Protein AF-A0A955AQW8-F1 (afdb_monomer_lite)

Foldseek 3Di:
DPPQCAPVNLQVCCVPPLVQAALQNLVSPSANEVVQVCQLVVLVQEVPPDALCDDSNNQCSSVRSGHYPVSVVSRVVVVRYVPRPPPCPVVNVVVVVVPDDDDPFDDPVPRDTDPDDDDD

Radius of gyration: 21.15 Å; chains: 1; bounding box: 51×47×53 Å

pLDDT: mean 74.31, std 20.17, range [37.44, 98.31]

Secondary structure (DSSP, 8-state):
------HHHHHHHHHHHSSSPPTT-SS-SS-BSHHHHHHHHHHT-TT---TT---GGGT--SSSS--SHHHHHHHHHTT-BT-------HHHHHHHHHHS---TT--TTT--PPPPPPP-

Structure (mmCIF, N/CA/C/O backbone):
data_AF-A0A955AQW8-F1
#
_entry.id   AF-A0A955AQW8-F1
#
loop_
_atom_site.group_PDB
_atom_site.id
_atom_site.type_symbol
_atom_site.label_atom_id
_atom_site.label_alt_id
_atom_site.label_comp_id
_atom_site.label_asym_id
_atom_site.label_entity_id
_atom_site.label_seq_id
_atom_site.pdbx_PDB_ins_code
_atom_site.Cartn_x
_atom_site.Cartn_y
_atom_site.Cartn_z
_atom_site.occupancy
_atom_site.B_iso_or_equiv
_atom_site.auth_seq_id
_atom_site.auth_comp_id
_atom_site.auth_asym_id
_atom_site.auth_atom_id
_atom_site.pdbx_PDB_model_num
ATOM 1 N N . ALA A 1 1 ? 10.328 -7.147 23.259 1.00 37.44 1 ALA A N 1
ATOM 2 C CA . ALA A 1 1 ? 10.698 -7.211 21.837 1.00 37.44 1 ALA A CA 1
ATOM 3 C C . ALA A 1 1 ? 9.592 -6.485 21.097 1.00 37.44 1 ALA A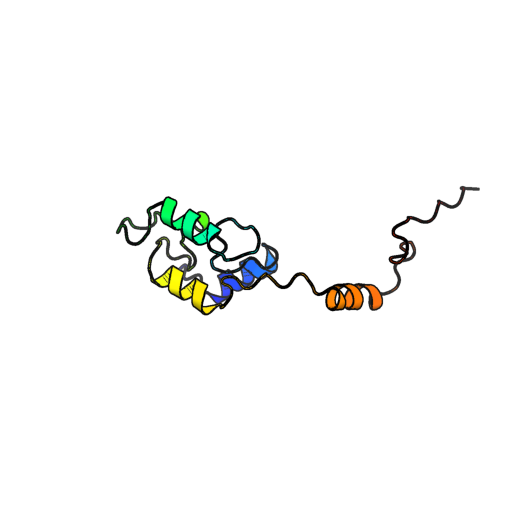 C 1
ATOM 5 O O . ALA A 1 1 ? 8.5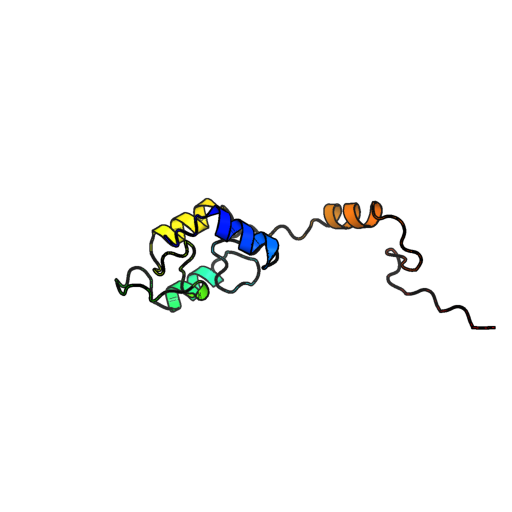41 -7.067 20.883 1.00 37.44 1 ALA A O 1
ATOM 6 N N . SER A 1 2 ? 9.752 -5.176 20.927 1.00 42.44 2 SER A N 1
ATOM 7 C CA . SER A 1 2 ? 8.816 -4.311 20.209 1.00 42.44 2 SER A CA 1
ATOM 8 C C . SER A 1 2 ? 9.009 -4.580 18.720 1.00 42.44 2 SER A C 1
ATOM 10 O O . SER A 1 2 ? 10.095 -4.351 18.193 1.00 42.44 2 SER A O 1
ATOM 12 N N . GLY A 1 3 ? 7.998 -5.192 18.104 1.00 45.47 3 GLY A N 1
ATOM 13 C CA . GLY A 1 3 ? 7.949 -5.561 16.692 1.00 45.47 3 GLY A CA 1
ATOM 14 C C . GLY A 1 3 ? 7.610 -4.371 15.806 1.00 45.47 3 GLY A C 1
ATOM 15 O O . GLY A 1 3 ? 6.722 -4.475 14.975 1.00 45.47 3 GLY A O 1
ATOM 16 N N . ASP A 1 4 ? 8.310 -3.256 15.998 1.00 46.31 4 ASP A N 1
ATOM 17 C CA . ASP A 1 4 ? 8.186 -2.104 15.115 1.00 46.31 4 ASP A CA 1
ATOM 18 C C . ASP A 1 4 ? 9.030 -2.414 13.874 1.00 46.31 4 ASP A C 1
ATOM 20 O O . ASP A 1 4 ? 10.221 -2.087 13.808 1.00 46.31 4 ASP A O 1
ATOM 24 N N . VAL A 1 5 ? 8.439 -3.127 12.913 1.00 51.44 5 VAL A N 1
ATOM 25 C CA . VAL A 1 5 ? 9.008 -3.284 11.573 1.00 51.44 5 VAL A CA 1
ATOM 26 C C . VAL A 1 5 ? 8.901 -1.916 10.904 1.00 51.44 5 VAL A C 1
ATOM 28 O O . VAL A 1 5 ? 7.939 -1.581 10.229 1.00 51.44 5 VAL A O 1
ATOM 31 N N . PHE A 1 6 ? 9.879 -1.058 11.178 1.00 54.62 6 PHE A N 1
ATOM 32 C CA . PHE A 1 6 ? 9.994 0.246 10.543 1.00 54.62 6 PHE A CA 1
ATOM 33 C C . PHE A 1 6 ? 10.061 0.061 9.016 1.00 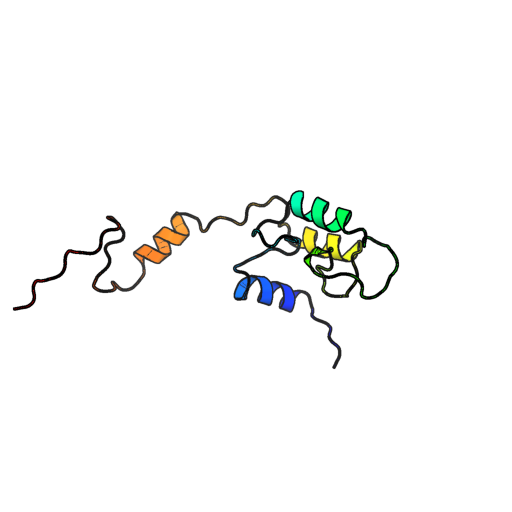54.62 6 PHE A C 1
ATOM 35 O O . PHE A 1 6 ? 10.814 -0.783 8.539 1.00 54.62 6 PHE A O 1
ATOM 42 N N . ALA A 1 7 ? 9.357 0.909 8.255 1.00 52.78 7 ALA A N 1
ATOM 43 C CA . ALA A 1 7 ? 9.375 1.015 6.785 1.00 52.78 7 ALA A CA 1
ATOM 44 C C . ALA A 1 7 ? 10.700 0.652 6.051 1.00 52.78 7 ALA A C 1
ATOM 46 O O . ALA A 1 7 ? 10.630 0.013 4.999 1.00 52.78 7 ALA A O 1
ATOM 47 N N . PRO A 1 8 ? 11.916 0.993 6.543 1.00 55.25 8 PRO A N 1
ATOM 48 C CA . PRO A 1 8 ? 13.172 0.485 5.979 1.00 55.25 8 PRO A CA 1
ATOM 49 C C . PRO A 1 8 ? 13.279 -1.047 5.876 1.00 55.25 8 PRO A C 1
ATOM 51 O O . PRO A 1 8 ? 13.855 -1.535 4.905 1.00 55.25 8 PRO A O 1
ATOM 54 N N . ASP A 1 9 ? 12.735 -1.817 6.818 1.00 64.69 9 ASP A N 1
ATOM 55 C CA . ASP A 1 9 ? 12.789 -3.286 6.792 1.00 64.69 9 ASP A CA 1
ATOM 56 C C . ASP A 1 9 ? 11.838 -3.864 5.731 1.00 64.69 9 ASP A C 1
ATOM 58 O O . ASP A 1 9 ? 12.253 -4.686 4.917 1.00 64.69 9 ASP A O 1
ATOM 62 N N . VAL A 1 10 ? 10.618 -3.323 5.617 1.00 68.38 10 VAL A N 1
ATOM 63 C CA . VAL A 1 10 ? 9.670 -3.687 4.544 1.00 68.38 10 VAL A CA 1
ATOM 64 C C . VAL A 1 10 ? 10.290 -3.429 3.172 1.00 68.38 10 VAL A C 1
ATOM 66 O O . VAL A 1 10 ? 10.357 -4.334 2.345 1.00 68.38 10 VAL A O 1
ATOM 69 N N . THR A 1 11 ? 10.848 -2.235 2.938 1.00 66.88 11 THR A N 1
ATOM 70 C CA . THR A 1 11 ? 11.505 -1.937 1.650 1.00 66.88 11 THR A CA 1
ATOM 71 C C . THR A 1 11 ? 12.699 -2.851 1.361 1.00 66.88 11 THR A C 1
ATOM 73 O O . THR A 1 11 ? 12.910 -3.233 0.213 1.00 66.88 11 THR A O 1
ATOM 76 N N . THR A 1 12 ? 13.448 -3.257 2.393 1.00 63.78 12 THR A N 1
ATOM 77 C CA . THR A 1 12 ? 14.573 -4.193 2.250 1.00 63.78 12 THR A CA 1
ATOM 78 C C . THR A 1 12 ? 14.083 -5.603 1.911 1.00 63.78 12 THR A C 1
ATOM 80 O O . THR A 1 12 ? 14.686 -6.281 1.079 1.00 63.78 12 THR A O 1
ATOM 83 N N . TYR A 1 13 ? 12.985 -6.051 2.523 1.00 68.25 13 TYR A N 1
ATOM 84 C CA . TYR A 1 13 ? 12.397 -7.360 2.254 1.00 68.25 13 TYR A CA 1
ATOM 85 C C . TYR A 1 13 ? 11.827 -7.449 0.833 1.00 68.25 13 TYR A C 1
ATOM 87 O O . TYR A 1 13 ? 12.100 -8.415 0.117 1.00 68.25 13 TYR A O 1
ATOM 95 N N . LEU A 1 14 ? 11.099 -6.417 0.401 1.00 68.88 14 LEU A N 1
ATOM 96 C CA . LEU A 1 14 ? 10.524 -6.338 -0.941 1.00 68.88 14 LEU A CA 1
ATOM 97 C C . LEU A 1 14 ? 11.602 -6.336 -2.042 1.00 68.88 14 LEU A C 1
ATOM 99 O O . LEU A 1 14 ? 11.478 -7.063 -3.031 1.00 68.88 14 LEU A O 1
ATOM 103 N N . ASP A 1 15 ? 12.687 -5.580 -1.849 1.00 68.88 15 ASP A N 1
ATOM 104 C CA . ASP A 1 15 ? 13.814 -5.520 -2.791 1.00 68.88 15 ASP A CA 1
ATOM 105 C C . ASP A 1 15 ? 14.579 -6.855 -2.862 1.00 68.88 15 ASP A C 1
ATOM 107 O O . ASP A 1 15 ? 14.856 -7.369 -3.946 1.00 68.88 15 ASP A O 1
ATOM 111 N N . HIS A 1 16 ? 14.876 -7.464 -1.709 1.00 55.41 16 HIS A N 1
ATOM 112 C CA . HIS A 1 16 ? 15.759 -8.631 -1.639 1.00 55.41 16 HIS A CA 1
ATOM 113 C C . HIS A 1 16 ? 15.038 -9.962 -1.916 1.00 55.41 16 HIS A C 1
ATOM 115 O O . HIS A 1 16 ? 15.608 -10.840 -2.566 1.00 55.41 16 HIS A O 1
ATOM 121 N N . PHE A 1 17 ? 13.802 -10.142 -1.438 1.00 59.34 17 PHE A N 1
ATOM 122 C CA . PHE A 1 17 ? 13.104 -11.435 -1.501 1.00 59.34 17 PHE A CA 1
ATOM 123 C C . PHE A 1 17 ? 11.995 -11.496 -2.550 1.00 59.34 17 PHE A C 1
ATOM 125 O O . PHE A 1 17 ? 11.763 -12.572 -3.101 1.00 59.34 17 PHE A O 1
ATOM 132 N N . LEU A 1 18 ? 11.343 -10.370 -2.861 1.00 62.44 18 LEU A N 1
ATOM 133 C CA . LEU A 1 18 ? 10.220 -10.318 -3.810 1.00 62.44 18 LEU A CA 1
ATOM 134 C C . LEU A 1 18 ? 10.581 -9.656 -5.148 1.00 62.44 18 LEU A C 1
ATOM 136 O O . LEU A 1 18 ? 9.706 -9.370 -5.958 1.00 62.44 18 LEU A O 1
ATOM 140 N N . GLY A 1 19 ? 11.873 -9.451 -5.415 1.00 62.28 19 GLY A N 1
ATOM 141 C CA . GLY A 1 19 ? 12.350 -8.987 -6.719 1.00 62.28 19 GLY A CA 1
ATOM 142 C C . GLY A 1 19 ? 11.976 -7.540 -7.045 1.00 62.28 19 GLY A C 1
ATOM 143 O O . GLY A 1 19 ? 11.879 -7.203 -8.225 1.00 62.28 19 GLY A O 1
ATOM 144 N N . GLY A 1 20 ? 11.784 -6.698 -6.024 1.00 63.50 20 GLY A N 1
ATOM 145 C CA . GLY A 1 20 ? 11.459 -5.282 -6.194 1.00 63.50 20 GLY A CA 1
ATOM 146 C C . GLY A 1 20 ? 9.963 -4.977 -6.268 1.00 63.50 20 GLY A C 1
ATOM 147 O O . GLY A 1 20 ? 9.602 -3.953 -6.847 1.00 63.50 20 GLY A O 1
ATOM 148 N N . ALA A 1 21 ? 9.105 -5.835 -5.701 1.00 68.69 21 ALA A N 1
ATOM 149 C CA . ALA A 1 21 ? 7.699 -5.499 -5.470 1.00 68.69 21 ALA A CA 1
ATOM 150 C C . ALA A 1 21 ? 7.588 -4.148 -4.735 1.00 68.69 21 ALA A C 1
ATOM 152 O O . ALA A 1 21 ? 8.396 -3.827 -3.861 1.00 68.69 21 ALA A O 1
ATOM 153 N N . SER A 1 22 ? 6.624 -3.313 -5.113 1.00 81.19 22 SER A N 1
ATOM 154 C CA . SER A 1 22 ? 6.431 -1.999 -4.491 1.00 81.19 22 SER A CA 1
ATOM 155 C C . SER A 1 22 ? 5.484 -2.081 -3.299 1.00 81.19 22 SER A C 1
ATOM 157 O O . SER A 1 22 ? 4.560 -2.887 -3.293 1.00 81.19 22 SER A O 1
ATOM 159 N N . ILE A 1 23 ? 5.647 -1.192 -2.315 1.00 88.62 23 ILE A N 1
ATOM 160 C CA . ILE A 1 23 ? 4.588 -0.961 -1.321 1.00 88.62 23 ILE A CA 1
ATOM 161 C C . ILE A 1 23 ? 3.313 -0.564 -2.084 1.00 88.62 23 ILE A C 1
ATOM 163 O O . ILE A 1 23 ? 3.363 0.347 -2.913 1.00 88.62 23 ILE A O 1
ATOM 167 N N . GLY A 1 24 ? 2.208 -1.271 -1.833 1.00 92.12 24 GLY A N 1
ATOM 168 C CA . GLY A 1 24 ? 0.956 -1.131 -2.583 1.00 92.12 24 GLY A CA 1
ATOM 169 C C . GLY A 1 24 ? 0.649 -2.261 -3.577 1.00 92.12 24 GLY A C 1
ATOM 170 O O . GLY A 1 24 ? -0.484 -2.355 -4.032 1.00 92.12 24 GLY A O 1
ATOM 171 N N . ASP A 1 25 ? 1.618 -3.120 -3.905 1.00 93.06 25 ASP A N 1
ATOM 172 C CA . ASP A 1 25 ? 1.451 -4.279 -4.803 1.00 93.06 25 ASP A CA 1
ATOM 173 C C . ASP A 1 25 ? 0.796 -5.451 -4.047 1.00 93.06 25 ASP A C 1
ATOM 175 O O . ASP A 1 25 ? 1.468 -6.342 -3.524 1.00 93.06 25 ASP A O 1
ATOM 179 N N . ALA A 1 26 ? -0.526 -5.400 -3.895 1.00 94.25 26 ALA A N 1
ATOM 180 C CA . ALA A 1 26 ? -1.303 -6.345 -3.094 1.00 94.25 26 ALA A CA 1
ATOM 181 C C . ALA A 1 26 ? -1.379 -7.733 -3.735 1.00 94.25 26 ALA A C 1
ATOM 183 O O . ALA A 1 26 ? -1.454 -8.737 -3.024 1.00 94.25 26 ALA A O 1
ATOM 184 N N . ASN A 1 27 ? -1.380 -7.800 -5.069 1.00 92.81 27 ASN A N 1
ATOM 185 C CA . ASN A 1 27 ? -1.462 -9.063 -5.800 1.00 92.81 27 ASN A CA 1
ATOM 186 C C . ASN A 1 27 ? -0.077 -9.674 -6.123 1.00 92.81 27 ASN A C 1
ATOM 188 O O . ASN A 1 27 ? -0.022 -10.795 -6.643 1.00 92.81 27 ASN A O 1
ATOM 192 N N . LEU A 1 28 ? 1.010 -8.975 -5.769 1.00 89.88 28 LEU A N 1
ATOM 193 C CA . LEU A 1 28 ? 2.409 -9.348 -5.990 1.00 89.88 28 LEU A CA 1
ATOM 194 C C . LEU A 1 28 ? 2.751 -9.573 -7.472 1.00 89.88 28 LEU A C 1
ATOM 196 O O . LEU A 1 28 ?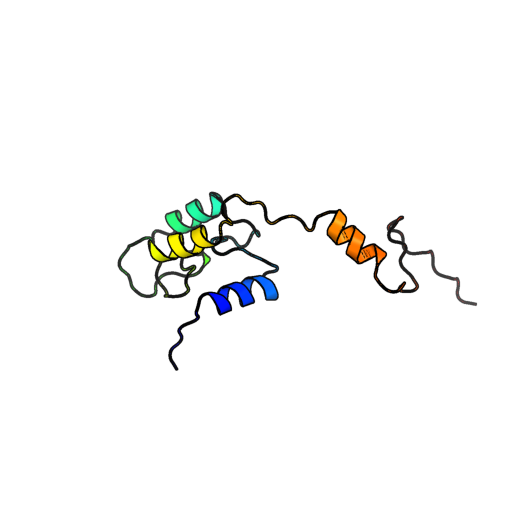 3.558 -10.449 -7.807 1.00 89.88 28 LEU A O 1
ATOM 200 N N . ASP A 1 29 ? 2.137 -8.804 -8.373 1.00 87.12 29 ASP A N 1
ATOM 201 C CA . ASP A 1 29 ? 2.406 -8.858 -9.814 1.00 87.12 29 ASP A CA 1
ATOM 202 C C . ASP A 1 29 ? 3.570 -7.951 -10.256 1.00 87.12 29 ASP A C 1
ATOM 204 O O . ASP A 1 29 ? 3.969 -7.946 -11.431 1.00 87.12 29 ASP A O 1
ATOM 208 N N . GLY A 1 30 ? 4.180 -7.246 -9.301 1.00 85.94 30 GLY A N 1
ATOM 209 C CA . GLY A 1 30 ? 5.296 -6.335 -9.505 1.00 85.94 30 GLY A CA 1
ATOM 210 C C . GLY A 1 30 ? 4.858 -4.927 -9.895 1.00 85.94 30 GLY A C 1
ATOM 211 O O . GLY A 1 30 ? 5.702 -4.149 -10.360 1.00 85.94 30 GLY A O 1
ATOM 212 N N . ARG A 1 31 ? 3.571 -4.588 -9.776 1.00 87.75 31 ARG A N 1
ATOM 213 C CA . ARG A 1 31 ? 3.017 -3.266 -10.078 1.00 87.75 31 ARG A CA 1
ATOM 214 C C . ARG A 1 31 ? 2.122 -2.836 -8.925 1.00 87.75 31 ARG A C 1
ATOM 216 O O . ARG A 1 31 ? 1.363 -3.624 -8.401 1.00 87.75 31 ARG A O 1
ATOM 223 N N . PHE A 1 32 ? 2.196 -1.559 -8.562 1.00 91.94 32 PHE A N 1
ATOM 224 C CA . PHE A 1 32 ? 1.159 -0.934 -7.750 1.00 91.94 32 PHE A CA 1
ATOM 225 C C . PHE A 1 32 ? 0.223 -0.157 -8.678 1.00 91.94 32 PHE A C 1
ATOM 227 O O . PHE A 1 32 ? 0.582 0.914 -9.184 1.00 91.94 32 PHE A O 1
ATOM 234 N N . ASP A 1 33 ? -0.967 -0.690 -8.940 1.00 93.44 33 ASP A N 1
ATOM 235 C CA . ASP A 1 33 ? -1.967 -0.055 -9.791 1.00 93.44 33 ASP A CA 1
ATOM 236 C C . ASP A 1 33 ? -3.411 -0.196 -9.268 1.00 93.44 33 ASP A C 1
ATOM 238 O O . ASP A 1 33 ? -3.678 -0.411 -8.085 1.00 93.44 33 ASP A O 1
ATOM 242 N N . SER A 1 34 ? -4.391 0.087 -10.128 1.00 96.00 34 SER A N 1
ATOM 243 C CA . SER A 1 34 ? -5.801 0.054 -9.735 1.00 96.00 34 SER A CA 1
ATOM 244 C C . SER A 1 34 ? -6.301 -1.357 -9.411 1.00 96.00 34 SER A C 1
ATOM 246 O O . SER A 1 34 ? -7.298 -1.473 -8.701 1.00 96.00 34 SER A O 1
ATOM 248 N N . ALA A 1 35 ? -5.660 -2.411 -9.922 1.00 96.12 35 ALA A N 1
ATOM 249 C CA . ALA A 1 35 ? -6.002 -3.790 -9.601 1.00 96.12 35 ALA A CA 1
ATOM 250 C C . ALA A 1 35 ? -5.754 -4.087 -8.118 1.00 96.12 35 ALA A C 1
ATOM 252 O O . ALA A 1 35 ? -6.618 -4.694 -7.485 1.00 96.12 35 ALA A O 1
ATOM 253 N N . ASP A 1 36 ? -4.656 -3.582 -7.549 1.00 96.75 36 ASP A N 1
ATOM 254 C CA . ASP A 1 36 ? -4.355 -3.713 -6.119 1.00 96.75 36 ASP A CA 1
ATOM 255 C C . ASP A 1 36 ? -5.381 -2.989 -5.262 1.00 96.75 36 ASP A C 1
ATOM 257 O O . ASP A 1 36 ? -5.933 -3.560 -4.326 1.00 96.75 36 ASP A O 1
ATOM 261 N N . LEU A 1 37 ? -5.711 -1.746 -5.628 1.00 97.44 37 LEU A N 1
ATOM 262 C CA . LEU A 1 37 ? -6.717 -0.967 -4.908 1.00 97.44 37 LEU A CA 1
ATOM 263 C C . LEU A 1 37 ? -8.085 -1.659 -4.939 1.00 97.44 37 LEU A C 1
ATOM 265 O O . LEU A 1 37 ? -8.762 -1.753 -3.917 1.00 97.44 37 LEU A O 1
ATOM 269 N N . VAL A 1 38 ? -8.502 -2.179 -6.097 1.00 98.00 38 VAL A N 1
ATOM 270 C CA . VAL A 1 38 ? -9.755 -2.937 -6.204 1.00 98.00 38 VAL A CA 1
ATOM 271 C C . VAL A 1 38 ? -9.703 -4.204 -5.350 1.00 98.00 38 VAL A C 1
ATOM 273 O O . VAL A 1 38 ? -10.704 -4.516 -4.704 1.00 98.00 38 VAL A O 1
ATOM 276 N N . LEU A 1 39 ? -8.571 -4.913 -5.322 1.00 97.81 39 LEU A N 1
ATOM 277 C CA . LEU A 1 39 ? -8.384 -6.113 -4.508 1.00 97.81 39 LEU A CA 1
ATOM 278 C C . LEU A 1 39 ? -8.594 -5.808 -3.016 1.00 97.81 39 LEU A C 1
ATOM 280 O O . LEU A 1 39 ? -9.489 -6.394 -2.402 1.00 97.81 39 LEU A O 1
ATOM 284 N N . VAL A 1 40 ? -7.853 -4.844 -2.462 1.00 97.81 40 VAL A N 1
ATOM 285 C CA . VAL A 1 40 ? -7.888 -4.532 -1.020 1.00 97.81 40 VAL A CA 1
ATOM 286 C C . VAL A 1 40 ? -9.227 -3.930 -0.584 1.00 97.81 40 VAL A C 1
ATOM 288 O O . VAL A 1 40 ? -9.784 -4.320 0.441 1.00 97.81 40 VAL A O 1
ATOM 291 N N . PHE A 1 41 ? -9.845 -3.065 -1.398 1.00 98.31 41 PHE A N 1
ATOM 292 C CA . PHE A 1 41 ? -11.178 -2.538 -1.074 1.00 98.31 41 PHE A CA 1
ATOM 293 C C . PHE A 1 41 ? -12.279 -3.597 -1.185 1.00 98.31 41 PHE A C 1
ATOM 295 O O . PHE A 1 41 ? -13.280 -3.513 -0.473 1.00 98.31 41 PHE A O 1
ATOM 302 N N . THR A 1 42 ? -12.108 -4.613 -2.036 1.00 98.06 42 THR A N 1
ATOM 303 C CA . THR A 1 42 ? -13.048 -5.743 -2.109 1.00 98.06 42 THR A CA 1
ATOM 304 C C . THR A 1 42 ? -12.932 -6.658 -0.887 1.00 98.06 42 THR A C 1
ATOM 306 O O . THR A 1 42 ? -13.928 -7.275 -0.508 1.00 98.06 42 THR A O 1
ATOM 309 N N . ALA A 1 43 ? -11.764 -6.717 -0.235 1.00 96.31 43 ALA A N 1
ATOM 310 C CA . ALA A 1 43 ? -11.589 -7.449 1.022 1.00 96.31 43 ALA A CA 1
ATOM 311 C C . ALA A 1 43 ? -12.402 -6.837 2.181 1.00 96.31 43 ALA A C 1
ATOM 313 O O . ALA A 1 43 ? -12.821 -7.564 3.079 1.00 96.31 43 ALA A O 1
ATOM 314 N N . GLY A 1 44 ? -12.685 -5.529 2.127 1.00 96.31 44 GLY A N 1
ATOM 315 C CA . GLY A 1 44 ? -13.628 -4.857 3.026 1.00 96.31 44 GLY A CA 1
ATOM 316 C C . GLY A 1 44 ? -13.086 -4.494 4.413 1.00 96.31 44 GLY A C 1
ATOM 317 O O . GLY A 1 44 ? -13.891 -4.162 5.275 1.00 96.31 44 GLY A O 1
ATOM 318 N N . GLY A 1 45 ? -11.764 -4.544 4.618 1.00 96.00 45 GLY A N 1
ATOM 319 C CA . GLY A 1 45 ? -11.110 -4.203 5.892 1.00 96.00 45 GLY A CA 1
ATOM 320 C C . GLY A 1 45 ? -10.831 -2.709 6.102 1.00 96.00 45 GLY A C 1
ATOM 321 O O . GLY A 1 45 ? -10.447 -2.314 7.195 1.00 96.00 45 GLY A O 1
ATOM 322 N N . TYR A 1 46 ? -11.039 -1.868 5.080 1.00 98.06 46 TYR A N 1
ATOM 323 C CA . TYR A 1 46 ? -10.713 -0.441 5.158 1.00 98.06 46 TYR A CA 1
ATOM 324 C C . TYR A 1 46 ? -11.493 0.266 6.274 1.00 98.06 46 TYR A C 1
ATOM 326 O O . TYR A 1 46 ? -12.716 0.404 6.180 1.00 98.06 46 TYR A O 1
ATOM 334 N N . GLU A 1 47 ? -10.774 0.754 7.289 1.00 97.69 47 GLU A N 1
ATOM 335 C CA . GLU A 1 47 ? -11.333 1.486 8.436 1.00 97.69 47 GLU A CA 1
ATOM 336 C C . GLU A 1 47 ? -12.511 0.756 9.126 1.00 97.69 47 GLU A C 1
ATOM 338 O O . GLU A 1 47 ? -13.475 1.377 9.593 1.00 97.69 47 GLU A O 1
ATOM 343 N N . ASP A 1 48 ? -12.458 -0.577 9.210 1.00 96.56 48 ASP A N 1
ATOM 344 C CA . ASP A 1 48 ? -13.551 -1.379 9.777 1.00 96.56 48 ASP A CA 1
ATOM 345 C C . ASP A 1 48 ? -13.569 -1.422 11.325 1.00 96.56 48 ASP A C 1
ATOM 347 O O . ASP A 1 48 ? -14.599 -1.750 11.926 1.00 96.56 48 ASP A O 1
ATOM 351 N N . ASN A 1 49 ? -12.487 -0.971 11.972 1.00 93.56 49 ASN A N 1
ATOM 352 C CA . ASN A 1 49 ? -12.243 -0.979 13.424 1.00 93.56 49 ASN A CA 1
ATOM 353 C C . ASN A 1 49 ? -12.100 -2.379 14.050 1.00 93.56 49 ASN A C 1
ATOM 355 O O . ASN A 1 49 ? -12.335 -2.545 15.256 1.00 93.56 49 ASN A O 1
ATOM 359 N N . VAL A 1 50 ? -11.747 -3.396 13.267 1.00 94.06 50 VAL A N 1
ATOM 360 C CA . VAL A 1 50 ? -11.501 -4.752 13.754 1.00 94.06 50 VAL A CA 1
ATOM 361 C C . VAL A 1 50 ? -10.001 -4.999 13.816 1.00 94.06 50 VAL A C 1
ATOM 363 O O . VAL A 1 50 ? -9.369 -5.322 12.824 1.00 94.06 50 VAL A O 1
ATOM 366 N N . LEU A 1 51 ? -9.461 -4.933 15.032 1.00 93.31 51 LEU A N 1
ATOM 367 C CA . LEU A 1 51 ? -8.017 -4.973 15.212 1.00 93.31 51 LEU A CA 1
ATOM 368 C C . LEU A 1 51 ? -7.358 -6.278 14.723 1.00 93.31 51 LEU A C 1
ATOM 370 O O . LEU A 1 51 ? -7.854 -7.372 15.016 1.00 93.31 51 LEU A O 1
ATOM 374 N N . GLN A 1 52 ? -6.181 -6.151 14.112 1.00 92.31 52 GLN A N 1
ATOM 375 C CA . GLN A 1 52 ? -5.284 -7.211 13.652 1.00 92.31 52 GLN A CA 1
ATOM 376 C C . GLN A 1 52 ? -5.944 -8.185 12.673 1.00 92.31 52 GLN A C 1
ATOM 378 O O . GLN A 1 52 ? -5.742 -9.402 12.761 1.00 92.31 52 GLN A O 1
ATOM 383 N N . ASN A 1 53 ? -6.781 -7.668 11.774 1.00 93.69 53 ASN A N 1
ATOM 384 C CA . ASN A 1 53 ? -7.550 -8.474 10.828 1.00 93.69 53 ASN A CA 1
ATOM 385 C C . ASN A 1 53 ? -7.090 -8.345 9.369 1.00 93.69 53 ASN A C 1
ATOM 387 O O . ASN A 1 53 ? -7.705 -8.969 8.499 1.00 93.69 53 ASN A O 1
ATOM 391 N N . SER A 1 54 ? -6.046 -7.556 9.114 1.00 95.38 54 SER A N 1
ATOM 392 C CA . SER A 1 54 ? -5.556 -7.266 7.772 1.00 95.38 54 SER A CA 1
ATOM 393 C C . SER A 1 54 ? -4.179 -7.886 7.542 1.00 95.38 54 SER A C 1
ATOM 395 O O . SER A 1 54 ? -3.340 -7.961 8.434 1.00 95.38 54 SER A O 1
ATOM 397 N N . ASN A 1 55 ? -3.982 -8.395 6.329 1.00 93.38 55 ASN A N 1
ATOM 398 C CA . ASN A 1 55 ? -2.710 -8.868 5.797 1.00 93.38 55 ASN A CA 1
ATOM 399 C C . ASN A 1 55 ? -2.336 -8.021 4.568 1.00 93.38 55 ASN A C 1
ATOM 401 O O . ASN A 1 55 ? -3.115 -7.184 4.108 1.00 93.38 55 ASN A O 1
ATOM 405 N N . TRP A 1 56 ? -1.167 -8.283 3.984 1.00 92.31 56 TRP A N 1
ATOM 406 C CA . TRP A 1 56 ? -0.658 -7.565 2.809 1.00 92.31 56 TRP A CA 1
ATOM 407 C C . TRP A 1 56 ? -1.644 -7.501 1.626 1.00 92.31 56 TRP A C 1
ATOM 409 O O . TRP A 1 56 ? -1.865 -6.439 1.045 1.00 92.31 56 TRP A O 1
ATOM 419 N N . ASP A 1 57 ? -2.275 -8.629 1.287 1.00 94.62 57 ASP A N 1
ATOM 420 C CA . ASP A 1 57 ? -3.263 -8.752 0.203 1.00 94.62 57 ASP A CA 1
ATOM 421 C C . ASP A 1 57 ? -4.624 -8.117 0.545 1.00 94.62 57 ASP A C 1
ATOM 423 O O . ASP A 1 57 ? -5.505 -8.015 -0.310 1.00 94.62 57 ASP A O 1
ATOM 427 N N . GLN A 1 58 ? -4.786 -7.667 1.791 1.00 96.81 58 GLN A N 1
ATOM 428 C CA . GLN A 1 58 ? -5.962 -6.970 2.307 1.00 96.81 58 GLN A CA 1
ATOM 429 C C . GLN A 1 58 ? -5.697 -5.481 2.574 1.00 96.81 58 GLN A C 1
ATOM 431 O O . GLN A 1 58 ? -6.650 -4.768 2.877 1.00 96.81 58 GLN A O 1
ATOM 436 N N . GLY A 1 59 ? -4.454 -5.010 2.409 1.00 95.44 59 GLY A N 1
ATOM 437 C CA . GLY A 1 59 ? -4.088 -3.593 2.468 1.00 95.44 59 GLY A CA 1
ATOM 438 C C . GLY A 1 59 ? -3.162 -3.174 3.614 1.00 95.44 59 GLY A C 1
ATOM 439 O O . GLY A 1 59 ? -2.806 -2.003 3.645 1.00 95.44 59 GLY A O 1
ATOM 440 N N . ASP A 1 60 ? -2.736 -4.092 4.492 1.00 95.25 60 ASP A N 1
ATOM 441 C CA . ASP A 1 60 ? -1.751 -3.815 5.559 1.00 95.25 60 ASP A CA 1
ATOM 442 C C . ASP A 1 60 ? -0.339 -3.686 4.958 1.00 95.25 60 ASP A C 1
ATOM 444 O O . ASP A 1 60 ? 0.419 -4.655 4.818 1.00 95.25 60 ASP A O 1
ATOM 448 N N . TRP A 1 61 ? -0.011 -2.481 4.504 1.00 93.06 61 TRP A N 1
ATOM 449 C CA . TRP A 1 61 ? 1.220 -2.161 3.782 1.00 93.06 61 TRP A CA 1
ATOM 450 C C . TRP A 1 61 ? 2.253 -1.460 4.663 1.00 93.06 61 TRP A C 1
ATOM 452 O O . TRP A 1 61 ? 3.417 -1.335 4.261 1.00 93.06 61 TRP A O 1
ATOM 462 N N . ASN A 1 62 ? 1.853 -1.013 5.853 1.00 90.69 62 ASN A N 1
ATOM 463 C CA . ASN A 1 62 ? 2.752 -0.509 6.884 1.00 90.69 62 ASN A CA 1
ATOM 464 C C . ASN A 1 62 ? 3.123 -1.587 7.941 1.00 90.69 62 ASN A C 1
ATOM 466 O O . ASN A 1 62 ? 4.030 -1.344 8.741 1.00 90.69 62 ASN A O 1
ATOM 470 N N . CYS A 1 63 ? 2.493 -2.771 7.883 1.00 90.94 63 CYS A N 1
ATOM 471 C CA . CYS A 1 63 ? 2.675 -3.920 8.777 1.00 90.94 63 CYS A CA 1
ATOM 472 C C . CYS A 1 63 ? 2.227 -3.687 10.233 1.00 90.94 63 CYS A C 1
ATOM 474 O O . CYS A 1 63 ? 2.830 -4.253 11.154 1.00 90.94 63 CYS A O 1
ATOM 476 N N . ASP A 1 64 ? 1.201 -2.867 10.462 1.00 92.44 64 ASP A N 1
ATOM 477 C CA . ASP A 1 64 ? 0.614 -2.632 11.787 1.00 92.44 64 ASP A CA 1
ATOM 478 C C . ASP A 1 64 ? -0.600 -3.528 12.103 1.00 92.44 64 ASP A C 1
ATOM 480 O O . ASP A 1 64 ? -1.023 -3.607 13.264 1.00 92.44 64 ASP A O 1
ATOM 484 N N . GLY A 1 65 ? -1.066 -4.299 11.115 1.00 93.00 65 GLY A N 1
ATOM 485 C CA . GLY A 1 65 ? -2.166 -5.254 11.235 1.00 93.00 65 GLY A CA 1
ATOM 486 C C . GLY A 1 65 ? -3.549 -4.686 10.908 1.00 93.00 65 GLY A C 1
ATOM 487 O O . GLY A 1 65 ? -4.529 -5.436 10.989 1.00 93.00 65 GLY A O 1
ATOM 488 N N . GLU A 1 66 ? -3.640 -3.412 10.528 1.00 96.12 66 GLU A N 1
ATOM 489 C CA . GLU A 1 66 ? -4.859 -2.760 10.050 1.00 96.12 66 GLU A CA 1
ATOM 490 C C . GLU A 1 66 ? -4.758 -2.435 8.555 1.00 96.12 66 GLU A C 1
ATOM 492 O O . GLU A 1 66 ? -3.675 -2.374 7.987 1.00 96.12 66 GLU A O 1
ATOM 497 N N . PHE A 1 67 ? -5.906 -2.230 7.903 1.00 97.12 67 PHE A N 1
ATOM 498 C CA . PHE A 1 67 ? -5.947 -1.524 6.627 1.00 97.12 67 PHE A CA 1
ATOM 499 C C . PHE A 1 67 ? -6.653 -0.187 6.828 1.00 97.12 67 PHE A C 1
ATOM 501 O O . PHE A 1 67 ? -7.883 -0.117 6.944 1.00 97.12 67 PHE A O 1
ATOM 508 N N . ASP A 1 68 ? -5.881 0.895 6.864 1.00 97.19 68 ASP A N 1
ATOM 509 C CA . ASP A 1 68 ? -6.415 2.235 7.050 1.00 97.19 68 ASP A CA 1
ATOM 510 C C . ASP A 1 68 ? -5.735 3.295 6.166 1.00 97.19 68 ASP A C 1
ATOM 512 O O . ASP A 1 68 ? -4.997 3.033 5.211 1.00 97.19 68 ASP A O 1
ATOM 516 N N . SER A 1 69 ? -6.065 4.558 6.430 1.00 97.44 69 SER A N 1
ATOM 517 C CA . SER A 1 69 ? -5.503 5.690 5.695 1.00 97.44 69 SER A CA 1
ATOM 518 C C . SER A 1 69 ? -3.966 5.756 5.761 1.00 97.44 69 SER A C 1
ATOM 520 O O . SER A 1 69 ? -3.342 6.325 4.861 1.00 97.44 69 SER A O 1
ATOM 522 N N . SER A 1 70 ? -3.338 5.225 6.810 1.00 95.62 70 SER A N 1
ATOM 523 C CA . SER A 1 70 ? -1.889 5.244 6.987 1.00 95.62 70 SER A CA 1
ATOM 524 C C . SER A 1 70 ? -1.167 4.298 6.020 1.00 95.62 70 SER A C 1
ATOM 526 O O . SER A 1 70 ? -0.106 4.678 5.518 1.00 95.62 70 SER A O 1
ATOM 528 N N . ASP A 1 71 ? -1.771 3.164 5.649 1.00 95.69 71 ASP A N 1
ATOM 529 C CA . ASP A 1 71 ? -1.267 2.256 4.608 1.00 95.69 71 ASP A CA 1
ATOM 530 C C . ASP A 1 71 ? -1.270 2.910 3.236 1.00 95.69 71 ASP A C 1
ATOM 532 O O . ASP A 1 71 ? -0.279 2.871 2.501 1.00 95.69 71 ASP A O 1
ATOM 536 N N . LEU A 1 72 ? -2.373 3.586 2.901 1.00 95.69 72 LEU A N 1
ATOM 537 C CA . LEU A 1 72 ? -2.482 4.333 1.652 1.00 95.69 72 LEU A CA 1
ATOM 538 C C . LEU A 1 72 ? -1.407 5.422 1.588 1.00 95.69 72 LEU A C 1
ATOM 540 O O . LEU A 1 72 ? -0.733 5.581 0.568 1.00 95.69 72 LEU A O 1
ATOM 544 N N . VAL A 1 73 ? -1.205 6.160 2.683 1.00 95.12 73 VAL A N 1
ATOM 545 C CA . VAL A 1 73 ? -0.139 7.164 2.769 1.00 95.12 73 VAL A CA 1
ATOM 546 C C . VAL A 1 73 ? 1.237 6.514 2.604 1.00 95.12 73 VAL A C 1
ATOM 548 O O . VAL A 1 73 ? 2.038 7.034 1.825 1.00 95.12 73 VAL A O 1
ATOM 551 N N . ALA A 1 74 ? 1.507 5.387 3.268 1.00 89.19 74 ALA A N 1
ATOM 552 C CA . ALA A 1 74 ? 2.769 4.662 3.144 1.00 89.19 74 ALA A CA 1
ATOM 553 C C . ALA A 1 74 ? 3.034 4.223 1.692 1.00 89.19 74 ALA A C 1
ATOM 555 O O . ALA A 1 74 ? 4.108 4.502 1.153 1.00 89.19 74 ALA A O 1
ATOM 556 N N . ALA A 1 75 ? 2.043 3.632 1.020 1.00 91.06 75 ALA A N 1
ATOM 557 C CA . ALA A 1 75 ? 2.157 3.200 -0.371 1.00 91.06 75 ALA A CA 1
ATOM 558 C C . ALA A 1 75 ? 2.359 4.373 -1.337 1.00 91.06 75 ALA A C 1
ATOM 560 O O . ALA A 1 75 ? 3.291 4.361 -2.146 1.00 91.06 75 ALA A O 1
ATOM 561 N N . PHE A 1 76 ? 1.557 5.438 -1.239 1.00 90.88 76 PHE A N 1
ATOM 562 C CA . PHE A 1 76 ? 1.669 6.577 -2.157 1.00 90.88 76 PHE A CA 1
ATOM 563 C C . PHE A 1 76 ? 2.924 7.428 -1.932 1.00 90.88 76 PHE A C 1
ATOM 565 O O . PHE A 1 76 ? 3.433 8.013 -2.892 1.00 90.88 76 PHE A O 1
ATOM 572 N N . GLN A 1 77 ? 3.473 7.472 -0.713 1.00 90.69 77 GLN A N 1
ATOM 573 C CA . GLN A 1 77 ? 4.739 8.161 -0.435 1.00 90.69 77 GLN A CA 1
ATOM 574 C C . GLN A 1 77 ? 5.928 7.562 -1.197 1.00 90.69 77 GLN A C 1
ATOM 576 O O . GLN A 1 77 ? 6.896 8.277 -1.461 1.00 90.69 77 GLN A O 1
ATOM 581 N N . THR A 1 78 ? 5.852 6.292 -1.611 1.00 82.38 78 THR A N 1
ATOM 582 C CA . THR A 1 78 ? 6.888 5.667 -2.451 1.00 82.38 78 THR A CA 1
ATOM 583 C C . THR A 1 78 ? 6.882 6.165 -3.900 1.00 82.38 78 THR A C 1
ATOM 585 O O . THR A 1 78 ? 7.882 6.024 -4.603 1.00 82.38 78 THR A O 1
ATOM 588 N N . GLY A 1 79 ? 5.776 6.764 -4.363 1.00 81.19 79 GLY A N 1
ATOM 589 C CA . GLY A 1 79 ? 5.623 7.239 -5.742 1.00 81.19 79 GLY A CA 1
ATOM 590 C C . GLY A 1 79 ? 5.529 6.124 -6.796 1.00 81.19 79 GLY A C 1
ATOM 591 O O . GLY A 1 79 ? 5.780 6.386 -7.976 1.00 81.19 79 GLY A O 1
ATOM 592 N N . GLY A 1 80 ? 5.204 4.892 -6.386 1.00 82.38 80 GLY A N 1
ATOM 593 C CA . GLY A 1 80 ? 5.121 3.714 -7.261 1.00 82.38 80 GLY A CA 1
ATOM 594 C C . GLY A 1 80 ? 3.804 3.544 -8.029 1.00 82.38 80 GLY A C 1
ATOM 595 O O . GLY A 1 80 ? 3.771 2.785 -8.992 1.00 82.38 80 GLY A O 1
ATOM 596 N N . TYR A 1 81 ? 2.733 4.259 -7.664 1.00 88.88 81 TYR A N 1
ATOM 597 C CA . TYR A 1 81 ? 1.413 4.052 -8.275 1.00 88.88 81 TYR A CA 1
ATOM 598 C C . TYR A 1 81 ? 1.407 4.352 -9.778 1.00 88.88 81 TYR A C 1
ATOM 600 O O . TYR A 1 81 ? 1.749 5.463 -10.192 1.00 88.88 81 TYR A O 1
ATOM 608 N N . GLN A 1 82 ? 1.002 3.368 -10.587 1.00 84.19 82 GLN A N 1
ATOM 609 C CA . GLN A 1 82 ? 1.029 3.399 -12.058 1.00 84.19 82 GLN A CA 1
ATOM 610 C C . GLN A 1 82 ? 2.410 3.701 -12.666 1.00 84.19 82 GLN A C 1
ATOM 612 O O . GLN A 1 82 ? 2.531 3.898 -13.879 1.00 84.19 82 GLN A O 1
ATOM 617 N N . ASN A 1 83 ? 3.465 3.717 -11.854 1.00 73.00 83 ASN A N 1
ATOM 618 C CA . ASN A 1 83 ? 4.826 3.710 -12.344 1.00 73.00 83 ASN A CA 1
ATOM 619 C C . ASN A 1 83 ? 5.111 2.255 -12.695 1.00 73.00 83 ASN A C 1
ATOM 621 O O . ASN A 1 83 ? 5.241 1.418 -11.807 1.00 73.00 83 ASN A O 1
ATOM 625 N N . GLU A 1 84 ? 5.167 1.926 -13.987 1.00 59.66 84 GLU A N 1
ATOM 626 C CA . GLU A 1 84 ? 5.627 0.598 -14.381 1.00 59.66 84 GLU A CA 1
ATOM 627 C C . GLU A 1 84 ? 6.979 0.366 -13.704 1.00 59.66 84 GLU A C 1
ATOM 629 O O . GLU A 1 84 ? 7.897 1.173 -13.905 1.00 59.66 84 GLU A O 1
ATOM 634 N N . SER A 1 85 ? 7.099 -0.697 -12.893 1.00 56.72 85 SER A N 1
ATOM 635 C CA . SER A 1 85 ? 8.395 -1.214 -12.454 1.00 56.72 85 SER A CA 1
ATOM 636 C C . SER A 1 85 ? 9.277 -1.188 -13.677 1.00 56.72 85 SER A C 1
ATOM 638 O O . SER A 1 85 ? 8.966 -1.884 -14.645 1.00 56.72 85 SER A O 1
ATOM 640 N N . ARG A 1 86 ? 10.279 -0.291 -13.699 1.00 50.81 86 ARG A N 1
ATOM 641 C CA . ARG A 1 86 ? 11.122 -0.094 -14.879 1.00 50.81 86 ARG A CA 1
ATOM 642 C C . ARG A 1 86 ? 11.577 -1.494 -15.266 1.00 50.81 86 ARG A C 1
ATOM 644 O O . ARG A 1 86 ? 12.376 -2.051 -14.507 1.00 50.81 86 ARG A O 1
ATOM 651 N N . PRO A 1 87 ? 11.107 -2.081 -16.390 1.00 53.06 87 PRO A N 1
ATOM 652 C CA . PRO A 1 87 ? 11.698 -3.325 -16.839 1.00 53.06 87 PRO A CA 1
ATOM 653 C C . PRO A 1 87 ? 13.186 -3.022 -16.902 1.00 53.06 87 PRO A C 1
ATOM 655 O O . PRO A 1 87 ? 13.533 -1.928 -17.370 1.00 53.06 87 PRO A O 1
ATOM 658 N N . LEU A 1 88 ? 14.038 -3.896 -16.338 1.00 53.69 88 LEU A N 1
ATOM 659 C CA . LEU A 1 88 ? 15.489 -3.716 -16.397 1.00 53.69 88 LEU A CA 1
ATOM 660 C C . LEU A 1 88 ? 15.793 -3.197 -17.794 1.00 53.69 88 LEU A C 1
ATOM 662 O O . LEU A 1 88 ? 15.497 -3.890 -18.772 1.00 53.69 88 LEU A O 1
ATOM 666 N N . SER A 1 89 ? 16.217 -1.930 -17.897 1.00 57.94 89 SER A N 1
ATOM 667 C CA . SER A 1 89 ? 16.229 -1.311 -19.221 1.00 57.94 89 SER A CA 1
ATOM 668 C C . SER A 1 89 ? 17.097 -2.189 -20.112 1.00 57.94 89 SER A C 1
ATOM 670 O O . SER A 1 89 ? 18.091 -2.743 -19.633 1.00 57.94 89 SER A O 1
ATOM 672 N N . ALA A 1 90 ? 16.742 -2.348 -21.388 1.00 53.78 90 ALA A N 1
ATOM 673 C CA . ALA A 1 90 ? 17.562 -3.140 -22.302 1.00 53.78 90 ALA A CA 1
ATOM 674 C C . ALA A 1 90 ? 19.042 -2.712 -22.221 1.00 53.78 90 ALA A C 1
ATOM 676 O O . ALA A 1 90 ? 19.920 -3.554 -22.307 1.00 53.78 90 ALA A O 1
ATOM 677 N N . ALA A 1 91 ? 19.312 -1.434 -21.918 1.00 56.09 91 ALA A N 1
ATOM 678 C CA . ALA A 1 91 ? 20.638 -0.897 -21.628 1.00 56.09 91 ALA A CA 1
ATOM 679 C C . ALA A 1 91 ? 21.291 -1.426 -20.332 1.00 56.09 91 ALA A C 1
ATOM 681 O O . ALA A 1 91 ? 22.497 -1.641 -20.321 1.00 56.09 91 ALA A O 1
ATOM 682 N N . MET A 1 92 ? 2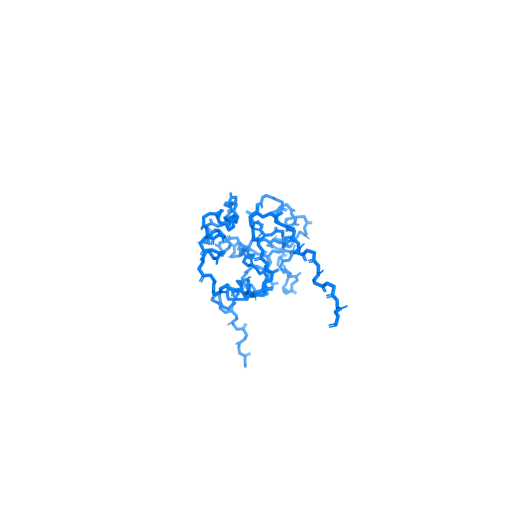0.538 -1.645 -19.251 1.00 59.47 92 MET A N 1
ATOM 683 C CA . MET A 1 92 ? 21.038 -2.208 -17.987 1.00 59.47 92 MET A CA 1
ATOM 684 C C . MET A 1 92 ? 21.307 -3.715 -18.107 1.00 59.47 92 MET A C 1
ATOM 686 O O . MET A 1 92 ? 22.323 -4.197 -17.610 1.00 59.47 92 MET A O 1
ATOM 690 N N . VAL A 1 93 ? 20.451 -4.430 -18.845 1.00 59.88 93 VAL A N 1
ATOM 691 C CA . VAL A 1 93 ? 20.641 -5.841 -19.217 1.00 59.88 93 VAL A CA 1
ATOM 692 C C . VAL A 1 93 ? 21.854 -5.996 -20.147 1.00 59.88 93 VAL A C 1
ATOM 694 O O . VAL A 1 93 ? 22.743 -6.799 -19.882 1.00 59.88 93 VAL A O 1
ATOM 697 N N . ASP A 1 94 ? 21.957 -5.163 -21.183 1.00 63.69 94 ASP A N 1
ATOM 698 C CA . ASP A 1 94 ? 23.081 -5.113 -22.131 1.00 63.69 94 ASP A CA 1
ATOM 699 C C . ASP A 1 94 ? 24.396 -4.675 -21.454 1.00 63.69 94 ASP A C 1
ATOM 701 O O . ASP A 1 94 ? 25.467 -5.200 -21.750 1.00 63.69 94 ASP A O 1
ATOM 705 N N . HIS A 1 95 ? 24.347 -3.764 -20.476 1.00 57.81 95 HIS A N 1
ATOM 706 C CA . HIS A 1 95 ? 25.512 -3.396 -19.664 1.00 57.81 95 HIS A CA 1
ATOM 707 C C . HIS A 1 95 ? 26.002 -4.558 -18.786 1.00 57.81 95 HIS A C 1
ATOM 709 O O . HIS A 1 95 ? 27.210 -4.784 -18.698 1.00 57.81 95 HIS A O 1
ATOM 715 N N . TRP A 1 96 ? 25.093 -5.329 -18.184 1.00 54.75 96 TRP A N 1
ATOM 716 C CA . TRP A 1 96 ? 25.445 -6.536 -17.434 1.00 54.75 96 TRP A CA 1
ATOM 717 C C . TRP A 1 96 ? 26.011 -7.639 -18.340 1.00 54.75 96 TRP A C 1
ATOM 719 O O . TRP A 1 96 ? 27.052 -8.202 -18.013 1.00 54.75 96 TRP A O 1
ATOM 729 N N . PHE A 1 97 ? 25.413 -7.907 -19.506 1.00 60.03 97 PHE A N 1
ATOM 730 C CA . PHE A 1 97 ? 25.916 -8.930 -20.436 1.00 60.03 97 PHE A CA 1
ATOM 731 C C . PHE A 1 97 ? 27.259 -8.572 -21.085 1.00 60.03 97 PHE A C 1
ATOM 733 O O . PHE A 1 97 ? 28.067 -9.465 -21.340 1.00 60.03 97 PHE A O 1
ATOM 740 N N . ARG A 1 98 ? 27.538 -7.286 -21.329 1.00 61.41 98 ARG A N 1
ATOM 741 C CA . ARG A 1 98 ? 28.820 -6.853 -21.912 1.00 61.41 98 ARG A CA 1
ATOM 742 C C . ARG A 1 98 ? 29.998 -6.894 -20.940 1.00 61.41 98 ARG A C 1
ATOM 744 O O . ARG A 1 98 ? 31.129 -7.040 -21.399 1.00 61.41 98 ARG A O 1
ATOM 751 N N . ASN A 1 99 ? 29.750 -6.778 -19.634 1.00 58.59 99 ASN A N 1
ATOM 752 C CA . ASN A 1 99 ? 30.801 -6.596 -18.625 1.00 58.59 99 ASN A CA 1
ATOM 753 C C . ASN A 1 99 ? 31.027 -7.810 -17.705 1.00 58.59 99 ASN A C 1
ATOM 755 O O . ASN A 1 99 ? 31.817 -7.714 -16.765 1.00 58.59 99 ASN A O 1
ATOM 759 N N . GLN A 1 100 ? 30.400 -8.962 -17.966 1.00 53.78 100 GLN A N 1
ATOM 760 C CA . GLN A 1 100 ? 30.779 -10.206 -17.289 1.00 53.78 100 GLN A CA 1
ATOM 761 C C . GLN A 1 100 ? 32.107 -10.755 -17.847 1.00 53.78 100 GLN A C 1
ATOM 763 O O . GLN A 1 100 ? 32.336 -10.707 -19.062 1.00 53.78 100 GLN A O 1
ATOM 768 N N . PRO A 1 101 ? 32.994 -11.322 -17.005 1.00 52.53 101 PRO A N 1
ATOM 769 C CA . PRO A 1 101 ? 34.118 -12.104 -17.504 1.00 52.53 101 PRO A CA 1
ATOM 770 C C . PRO A 1 101 ? 33.570 -13.252 -18.357 1.00 52.53 101 PRO A C 1
ATOM 772 O O . PRO A 1 101 ? 32.651 -13.957 -17.947 1.00 52.53 101 PRO A O 1
ATOM 775 N N . ARG A 1 102 ? 34.108 -13.413 -19.572 1.00 55.16 102 ARG A N 1
ATOM 776 C CA . ARG A 1 102 ? 33.642 -14.412 -20.544 1.00 55.16 102 ARG A CA 1
ATOM 777 C C . ARG A 1 102 ? 33.613 -15.802 -19.902 1.00 55.16 102 ARG A C 1
ATOM 779 O O . ARG A 1 102 ? 34.660 -16.426 -19.738 1.00 55.16 102 ARG A O 1
ATOM 786 N N . HIS A 1 103 ? 32.422 -16.301 -19.583 1.00 48.81 103 HIS A N 1
ATOM 787 C CA . HIS A 1 103 ? 32.229 -17.707 -19.261 1.00 48.81 103 HIS A CA 1
ATOM 788 C C . HIS A 1 103 ? 32.438 -18.520 -20.548 1.00 48.81 103 HIS A C 1
ATOM 790 O O . HIS A 1 103 ? 31.794 -18.236 -21.563 1.00 48.81 103 HIS A O 1
ATOM 796 N N . PRO A 1 104 ? 33.346 -19.509 -20.567 1.00 44.50 104 PRO A N 1
ATOM 797 C CA . PRO A 1 104 ? 33.556 -20.322 -21.754 1.00 44.50 104 PRO A CA 1
ATOM 798 C C . PRO A 1 104 ? 32.317 -21.198 -21.980 1.00 44.50 104 PRO A C 1
ATOM 800 O O . PRO A 1 104 ? 32.093 -22.152 -21.242 1.00 44.50 104 PRO A O 1
ATOM 803 N N . GLY A 1 105 ? 31.507 -20.874 -22.994 1.00 53.44 105 GLY A N 1
ATOM 804 C CA . GLY A 1 105 ? 30.428 -21.756 -23.459 1.00 53.44 105 GLY A CA 1
ATOM 805 C C . GLY A 1 105 ? 29.101 -21.105 -23.851 1.00 53.44 105 GLY A C 1
ATOM 806 O O . GLY A 1 105 ? 28.225 -21.826 -24.322 1.00 53.44 105 GLY A O 1
ATOM 807 N N . PHE A 1 106 ? 28.934 -19.788 -23.705 1.00 50.78 106 PHE A N 1
ATOM 808 C CA . PHE A 1 106 ? 27.681 -19.109 -24.052 1.00 50.78 106 PHE A CA 1
ATOM 809 C C . PHE A 1 106 ? 27.931 -17.907 -24.971 1.00 50.78 106 PHE A C 1
ATOM 811 O O . PHE A 1 106 ? 28.681 -17.000 -24.614 1.00 50.78 106 PHE A O 1
ATOM 818 N N . ASP A 1 107 ? 27.314 -17.916 -26.156 1.00 54.81 107 ASP A N 1
ATOM 819 C CA . ASP A 1 107 ? 27.266 -16.767 -27.063 1.00 54.81 107 ASP A CA 1
ATOM 820 C C . ASP A 1 107 ? 25.893 -16.077 -26.941 1.00 54.81 107 ASP A C 1
ATOM 822 O O . ASP A 1 107 ? 24.884 -16.621 -27.410 1.00 54.81 107 ASP A O 1
ATOM 826 N N . PRO A 1 108 ? 25.830 -14.881 -26.330 1.00 50.88 108 PRO A N 1
ATOM 827 C CA . PRO A 1 108 ? 24.575 -14.169 -26.116 1.00 50.88 108 PRO A CA 1
ATOM 828 C C . PRO A 1 108 ? 23.980 -13.569 -27.399 1.00 50.88 108 PRO A C 1
ATOM 830 O O . PRO A 1 108 ? 22.819 -13.169 -27.385 1.00 50.88 108 PRO A O 1
ATOM 833 N N . HIS A 1 109 ? 24.712 -13.515 -28.519 1.00 50.59 109 HIS A N 1
ATOM 834 C CA . HIS A 1 109 ? 24.196 -12.933 -29.764 1.00 50.59 109 HIS A CA 1
ATOM 835 C C . HIS A 1 109 ? 23.349 -13.902 -30.592 1.00 50.59 109 HIS A C 1
ATOM 837 O O . HIS A 1 109 ? 22.574 -13.467 -31.443 1.00 50.59 109 HIS A O 1
ATOM 843 N N . THR A 1 110 ? 23.484 -15.210 -30.365 1.00 60.44 110 THR A N 1
ATOM 844 C CA . THR A 1 110 ? 22.829 -16.234 -31.195 1.00 60.44 110 THR A CA 1
ATOM 845 C C . THR A 1 110 ? 21.875 -17.143 -30.425 1.00 60.44 110 THR A C 1
ATOM 847 O O . THR A 1 110 ? 21.107 -17.872 -31.057 1.00 60.44 110 THR A O 1
ATOM 850 N N . GLY A 1 111 ? 21.901 -17.114 -29.085 1.00 47.84 111 GLY A N 1
ATOM 851 C CA . GLY A 1 111 ? 21.012 -17.905 -28.225 1.00 47.84 111 GLY A CA 1
ATOM 852 C C . GLY A 1 111 ? 21.131 -19.424 -28.411 1.00 47.84 111 GLY A C 1
ATOM 853 O O . GLY A 1 111 ? 20.249 -20.165 -27.984 1.00 47.84 111 GLY A O 1
ATOM 854 N N . ARG A 1 112 ? 22.190 -19.913 -29.070 1.00 47.44 112 ARG A N 1
ATOM 855 C CA . ARG A 1 112 ? 22.409 -21.341 -29.326 1.00 47.44 112 ARG A CA 1
ATOM 856 C C . ARG A 1 112 ? 23.641 -21.834 -28.582 1.00 47.44 112 ARG A C 1
ATOM 858 O O . ARG A 1 112 ? 24.714 -21.248 -28.686 1.00 47.44 112 ARG A O 1
ATOM 865 N N . GLY A 1 113 ? 23.493 -22.958 -27.882 1.00 43.44 113 GLY A N 1
ATOM 866 C CA . GLY A 1 113 ? 24.635 -23.728 -27.397 1.00 43.44 113 GLY A CA 1
ATOM 867 C C . GLY A 1 113 ? 25.470 -24.220 -28.580 1.00 43.44 113 GLY A C 1
ATOM 868 O O . GLY A 1 113 ? 24.922 -24.725 -29.563 1.00 43.44 113 GLY A O 1
ATOM 869 N N . LEU A 1 114 ? 26.792 -24.051 -28.502 1.00 48.19 114 LEU A N 1
ATOM 870 C CA . LEU A 1 114 ? 27.710 -24.580 -29.510 1.00 48.19 114 LEU A CA 1
ATOM 871 C C . LEU A 1 114 ? 27.561 -26.113 -29.571 1.00 48.19 114 LEU A C 1
ATOM 873 O O . LEU A 1 114 ? 27.582 -26.756 -28.517 1.00 48.19 114 LEU A O 1
ATOM 877 N N . PRO A 1 115 ? 27.413 -26.721 -30.764 1.00 42.62 115 PRO A N 1
ATOM 878 C CA . PRO A 1 115 ? 27.322 -28.170 -30.883 1.00 42.62 115 PRO A CA 1
ATOM 879 C C . PRO A 1 115 ? 28.591 -28.815 -30.317 1.00 42.62 115 PRO A C 1
ATOM 881 O O . PRO A 1 115 ? 29.712 -28.448 -30.680 1.00 42.62 115 PRO A O 1
ATOM 884 N N . GLY A 1 116 ? 28.379 -29.747 -29.385 1.00 46.03 116 GLY A N 1
ATOM 885 C CA . GLY A 1 116 ? 29.4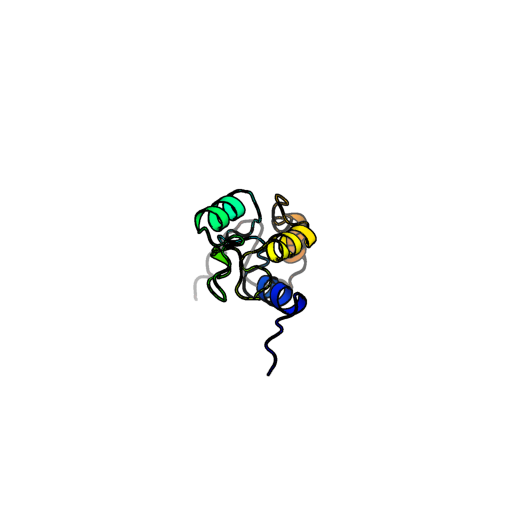17 -30.396 -28.596 1.00 46.03 116 GLY A CA 1
ATOM 886 C C . GLY A 1 116 ? 30.538 -30.980 -29.448 1.00 46.03 116 GLY A C 1
ATOM 887 O O . GLY A 1 116 ? 30.308 -31.589 -30.496 1.00 46.03 116 GLY A O 1
ATOM 888 N N . LYS A 1 117 ? 31.772 -30.813 -28.967 1.00 43.56 117 LYS A N 1
ATOM 889 C CA . LYS A 1 117 ? 32.911 -31.561 -29.487 1.00 43.56 117 LYS A CA 1
ATOM 890 C C . LYS A 1 117 ? 32.638 -33.049 -29.283 1.00 43.56 117 LYS A C 1
ATOM 892 O O . LYS A 1 117 ? 32.421 -33.499 -28.161 1.00 43.56 117 LYS A O 1
ATOM 897 N N . ARG A 1 118 ? 32.636 -33.784 -30.395 1.00 39.94 118 ARG A N 1
ATOM 898 C CA . ARG A 1 118 ? 32.735 -35.242 -30.436 1.00 39.94 118 ARG A CA 1
ATOM 899 C C . ARG A 1 118 ? 33.906 -35.662 -29.540 1.00 39.94 118 ARG A C 1
ATOM 901 O O . ARG A 1 118 ? 35.006 -35.145 -29.714 1.00 39.94 118 ARG A O 1
ATOM 908 N N . LEU A 1 119 ? 33.628 -36.541 -28.579 1.00 42.34 119 LEU A N 1
ATOM 909 C CA . LEU A 1 119 ? 34.649 -37.238 -27.806 1.00 42.34 119 LEU A CA 1
ATOM 910 C C . LEU A 1 119 ? 35.422 -38.142 -28.777 1.00 42.34 119 LEU A C 1
ATOM 912 O O . LEU A 1 119 ? 34.816 -39.018 -29.396 1.00 42.34 119 LEU A O 1
ATOM 916 N N . GLU A 1 120 ? 36.718 -37.886 -28.924 1.00 46.03 120 GLU A N 1
ATOM 917 C CA . GLU A 1 120 ? 37.721 -38.917 -29.211 1.00 46.03 120 GLU A CA 1
ATOM 918 C C . GLU A 1 120 ? 38.576 -39.097 -27.958 1.00 46.03 120 GLU A C 1
ATOM 920 O O . GLU A 1 120 ? 38.860 -38.065 -27.300 1.00 46.03 120 GLU A O 1
#

Sequence (120 aa):
ASGDVFAPDVTTYLDHFLGGASIGDANLDGRFDSADLVLVFTAGGYEDNVLQNSNWDQGDWNCDGEFDSSDLVAAFQTGGYQNESRPLSAAMVDHWFRNQPRHPGFDPHTGRGLPGKRLE